Protein AF-A0A3C1RJN0-F1 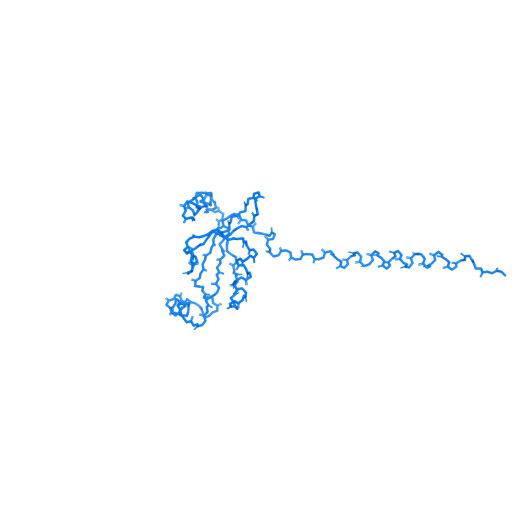(afdb_monomer)

Radius of gyration: 23.93 Å; Cα contacts (8 Å, |Δi|>4): 155; chains: 1; bounding box: 62×50×64 Å

Structure (mmCIF, N/CA/C/O backbone):
data_AF-A0A3C1RJN0-F1
#
_entry.id   AF-A0A3C1RJN0-F1
#
loop_
_atom_site.group_PDB
_atom_site.id
_atom_site.type_symbol
_atom_site.label_atom_id
_atom_site.label_alt_id
_atom_site.label_comp_id
_atom_site.label_asym_id
_atom_site.label_entity_id
_atom_site.label_seq_id
_atom_site.pdbx_PDB_ins_code
_atom_site.Cartn_x
_atom_site.Cartn_y
_atom_site.Cartn_z
_atom_site.occupancy
_atom_site.B_iso_or_equiv
_atom_site.auth_seq_id
_atom_site.auth_comp_id
_atom_site.auth_asym_id
_atom_site.auth_atom_id
_atom_site.pdbx_PDB_model_num
ATOM 1 N N . MET A 1 1 ? 39.553 -34.548 49.495 1.00 47.50 1 MET A N 1
ATOM 2 C CA . MET A 1 1 ? 39.745 -33.824 48.217 1.00 47.50 1 MET A CA 1
ATOM 3 C C . MET A 1 1 ? 38.687 -34.265 47.211 1.00 47.50 1 MET A C 1
ATOM 5 O O . MET A 1 1 ? 38.815 -35.346 46.658 1.00 47.50 1 MET A O 1
ATOM 9 N N . LYS A 1 2 ? 37.630 -33.475 46.990 1.00 53.75 2 LYS A N 1
ATOM 10 C CA . LYS 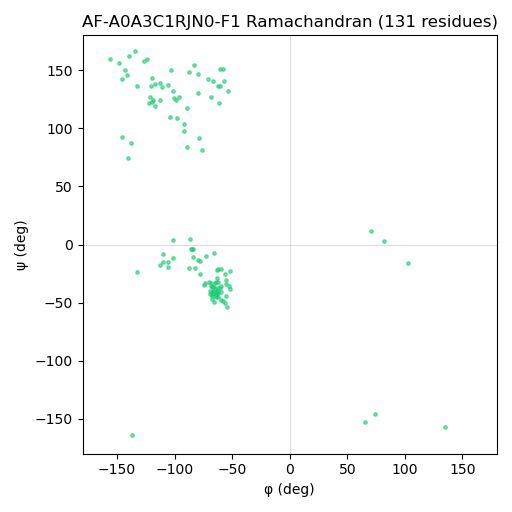A 1 2 ? 36.750 -33.618 45.816 1.00 53.75 2 LYS A CA 1
ATOM 11 C C . LYS A 1 2 ? 36.256 -32.234 45.374 1.00 53.75 2 LYS A C 1
ATOM 13 O O . LYS A 1 2 ? 35.245 -31.778 45.891 1.00 53.75 2 LYS A O 1
ATOM 18 N N . PRO A 1 3 ? 36.950 -31.573 44.433 1.00 50.47 3 PRO A N 1
ATOM 19 C CA . PRO A 1 3 ? 36.263 -30.588 43.610 1.00 50.47 3 PRO A CA 1
ATOM 20 C C . PRO A 1 3 ? 36.762 -30.674 42.163 1.00 50.47 3 PRO A C 1
ATOM 22 O O . PRO A 1 3 ? 37.553 -29.853 41.721 1.00 50.47 3 PRO A O 1
ATOM 25 N N . ILE A 1 4 ? 36.358 -31.708 41.422 1.00 56.69 4 ILE A N 1
ATOM 26 C CA . ILE A 1 4 ? 36.598 -31.754 39.962 1.00 56.69 4 ILE A CA 1
ATOM 27 C C . ILE A 1 4 ? 35.323 -32.165 39.202 1.00 56.69 4 ILE A C 1
ATOM 29 O O . ILE A 1 4 ? 35.141 -31.759 38.058 1.00 56.69 4 ILE A O 1
ATOM 33 N N . LEU A 1 5 ? 34.377 -32.862 39.847 1.00 51.31 5 LEU A N 1
ATOM 34 C CA . LEU A 1 5 ? 33.168 -33.372 39.184 1.00 51.31 5 LEU A CA 1
ATOM 35 C C . LEU A 1 5 ? 32.021 -32.343 39.040 1.00 51.31 5 LEU A C 1
ATOM 37 O O . LEU A 1 5 ? 31.176 -32.495 38.167 1.00 51.31 5 LEU A O 1
ATOM 41 N N . GLU A 1 6 ? 32.009 -31.262 39.828 1.00 53.03 6 GLU A N 1
ATOM 42 C CA . GLU A 1 6 ? 30.945 -30.232 39.798 1.00 53.03 6 GLU A CA 1
ATOM 43 C C . GLU A 1 6 ? 31.070 -29.250 38.612 1.00 53.03 6 GLU A C 1
ATOM 45 O O . GLU A 1 6 ? 30.080 -28.680 38.148 1.00 53.03 6 GLU A O 1
ATOM 50 N N . ARG A 1 7 ? 32.283 -29.059 38.069 1.00 55.66 7 ARG A N 1
ATOM 51 C CA . ARG A 1 7 ? 32.559 -28.024 37.052 1.00 55.66 7 ARG A CA 1
ATOM 52 C C . ARG A 1 7 ? 31.923 -28.332 35.690 1.00 55.66 7 ARG A C 1
ATOM 54 O O . ARG A 1 7 ? 31.514 -27.411 34.987 1.00 55.66 7 ARG A O 1
ATOM 61 N N . ASN A 1 8 ? 31.807 -29.614 35.332 1.00 61.16 8 ASN A N 1
ATOM 62 C CA . ASN A 1 8 ? 31.288 -30.036 34.026 1.00 61.16 8 ASN A CA 1
ATOM 63 C C . ASN A 1 8 ? 29.763 -29.860 33.926 1.00 61.16 8 ASN A C 1
ATOM 65 O O . ASN A 1 8 ? 29.247 -29.458 32.887 1.00 61.16 8 ASN A O 1
ATOM 69 N N . ASN A 1 9 ? 29.052 -30.069 35.038 1.00 67.44 9 ASN A N 1
ATOM 70 C CA . ASN A 1 9 ? 27.604 -29.880 35.111 1.00 67.44 9 ASN A CA 1
ATOM 71 C C . ASN A 1 9 ? 27.223 -28.396 35.108 1.00 67.44 9 ASN A C 1
ATOM 73 O O . ASN A 1 9 ? 26.192 -28.038 34.546 1.00 67.44 9 ASN A O 1
ATOM 77 N N . PHE A 1 10 ? 28.049 -27.525 35.701 1.00 80.94 10 PHE A N 1
ATOM 78 C CA . PHE A 1 10 ? 27.829 -26.079 35.660 1.00 80.94 10 PHE A CA 1
ATOM 79 C C . PHE A 1 10 ? 27.962 -25.528 34.234 1.00 80.94 10 PHE A C 1
ATOM 81 O O . PHE A 1 10 ? 27.052 -24.861 33.750 1.00 80.94 10 PHE A O 1
ATOM 88 N N . LEU A 1 11 ? 29.044 -25.873 33.527 1.00 82.00 11 LEU A N 1
ATOM 89 C CA . LEU A 1 11 ? 29.251 -25.446 32.138 1.00 82.00 11 LEU A CA 1
ATOM 90 C C . LEU A 1 11 ? 28.182 -26.010 31.194 1.00 82.00 11 LEU A C 1
ATOM 92 O O . LEU A 1 11 ? 27.675 -25.278 30.348 1.00 82.00 11 LEU A O 1
ATOM 96 N N . LEU A 1 12 ? 27.777 -27.272 31.380 1.00 82.31 12 LEU A N 1
ATOM 97 C CA . LEU A 1 12 ? 26.701 -27.880 30.597 1.00 82.31 12 LEU A CA 1
ATOM 98 C C . LEU A 1 12 ? 25.357 -27.173 30.828 1.00 82.31 12 LEU A C 1
ATOM 100 O O . LEU A 1 12 ? 24.643 -26.914 29.861 1.00 82.31 12 LEU A O 1
ATOM 104 N N . LYS A 1 13 ? 25.035 -26.805 32.080 1.00 84.38 13 LYS A N 1
ATOM 105 C CA . LYS A 1 13 ? 23.832 -26.026 32.434 1.00 84.38 13 LYS A CA 1
ATOM 106 C C . LYS A 1 13 ? 23.850 -24.623 31.830 1.00 84.38 13 LYS A C 1
ATOM 108 O O . LYS A 1 13 ? 22.830 -24.171 31.323 1.00 84.38 13 LYS A O 1
ATOM 113 N N . VAL A 1 14 ? 25.002 -23.950 31.835 1.00 87.94 14 VAL A N 1
ATOM 114 C CA . VAL A 1 14 ? 25.166 -22.639 31.184 1.00 87.94 14 VAL A CA 1
ATOM 115 C C . VAL A 1 14 ? 24.976 -22.759 29.671 1.00 87.94 14 VAL A C 1
ATOM 117 O O . VAL A 1 14 ? 24.276 -21.943 29.078 1.00 87.94 14 VAL A O 1
ATOM 120 N N . PHE A 1 15 ? 25.526 -23.803 29.046 1.00 87.31 15 PHE A N 1
ATOM 121 C CA . PHE A 1 15 ? 25.388 -24.028 27.607 1.00 87.31 15 PHE A CA 1
ATOM 122 C C . PHE A 1 15 ? 23.946 -24.371 27.206 1.00 87.31 15 PHE A C 1
ATOM 124 O O . PHE A 1 15 ? 23.435 -23.848 26.218 1.00 87.31 15 PHE A O 1
ATOM 131 N N . THR A 1 16 ? 23.256 -25.198 28.002 1.00 86.00 16 THR A N 1
ATOM 132 C CA . THR A 1 16 ? 21.828 -25.500 27.793 1.00 86.00 16 THR A CA 1
ATOM 133 C C . THR A 1 16 ? 20.944 -24.278 28.023 1.00 86.00 16 THR A C 1
ATOM 135 O O . THR A 1 16 ? 20.048 -24.036 27.221 1.00 86.00 16 THR A O 1
ATOM 138 N N . ALA A 1 17 ? 21.218 -23.460 29.044 1.00 87.75 17 ALA A N 1
ATOM 139 C CA . ALA A 1 17 ? 20.502 -22.205 29.272 1.00 87.75 17 ALA A CA 1
ATOM 140 C C . ALA A 1 17 ? 20.719 -21.198 28.130 1.00 87.75 17 ALA A C 1
ATOM 142 O O . ALA A 1 17 ? 19.764 -20.575 27.672 1.00 87.75 17 ALA A O 1
ATOM 143 N N . PHE A 1 18 ? 21.950 -21.075 27.624 1.00 87.69 18 PHE A N 1
ATOM 144 C CA . PHE A 1 18 ? 22.260 -20.225 26.475 1.00 87.69 18 PHE A CA 1
ATOM 145 C C . PHE A 1 18 ? 21.560 -20.717 25.203 1.00 87.69 18 PHE A C 1
ATOM 147 O O . PHE A 1 18 ? 20.934 -19.929 24.502 1.00 87.69 18 PHE A O 1
ATOM 154 N N . SER A 1 19 ? 21.587 -22.024 24.935 1.00 84.50 19 SER A N 1
ATOM 155 C CA . SER A 1 19 ? 20.870 -22.623 23.804 1.00 84.50 19 SER A CA 1
ATOM 156 C C . SER A 1 19 ? 19.356 -22.378 23.885 1.00 84.50 19 SER A C 1
ATOM 158 O O . SER A 1 19 ? 18.740 -22.013 22.882 1.00 84.50 19 SER A O 1
ATOM 160 N N . LEU A 1 20 ? 18.769 -22.482 25.082 1.00 84.25 20 LEU A N 1
ATOM 161 C CA . LEU A 1 20 ? 17.357 -22.179 25.322 1.00 84.25 20 LEU A CA 1
ATOM 162 C C . LEU A 1 20 ? 17.042 -20.681 25.143 1.00 84.25 20 LEU A C 1
ATOM 164 O O . LEU A 1 20 ? 15.996 -20.330 24.603 1.00 84.25 20 LEU A O 1
ATOM 168 N N . PHE A 1 21 ? 17.968 -19.800 25.530 1.00 83.56 21 PHE A N 1
ATOM 169 C CA . PHE A 1 21 ? 17.857 -18.353 25.333 1.00 83.56 21 PHE A CA 1
ATOM 170 C C . PHE A 1 21 ? 17.948 -17.94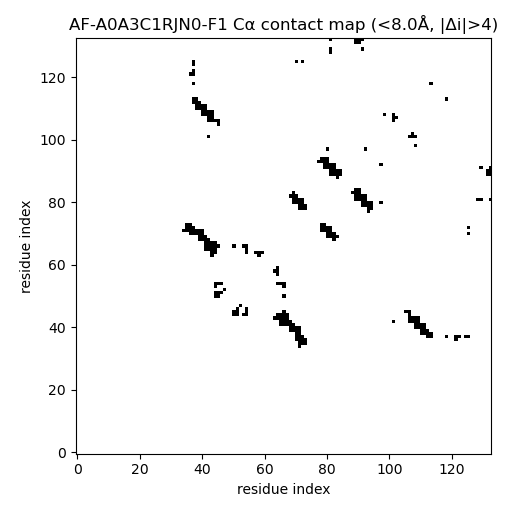3 23.851 1.00 83.56 21 PHE A C 1
ATOM 172 O O . PHE A 1 21 ? 17.242 -17.043 23.405 1.00 83.56 21 PHE A O 1
ATOM 179 N N . VAL A 1 22 ? 18.761 -18.632 23.047 1.00 83.38 22 VAL A N 1
ATOM 180 C CA . VAL A 1 22 ? 18.833 -18.391 21.594 1.00 83.38 22 VAL A CA 1
ATOM 181 C C . VAL A 1 22 ? 17.529 -18.809 20.899 1.00 83.38 22 VAL A C 1
ATOM 183 O O . VAL A 1 22 ? 17.071 -18.115 19.991 1.00 83.38 22 VAL A O 1
ATOM 186 N N . LEU A 1 23 ? 16.883 -19.891 21.351 1.00 78.31 23 LEU A N 1
ATOM 187 C CA . LEU A 1 23 ? 15.619 -20.378 20.778 1.00 78.31 23 LEU A CA 1
ATOM 188 C C . LEU A 1 23 ? 14.453 -19.385 20.941 1.00 78.31 23 LEU A C 1
ATOM 190 O O . LEU A 1 23 ? 13.617 -19.283 20.044 1.00 78.31 23 LEU A O 1
ATOM 194 N N . ILE A 1 24 ? 14.413 -18.602 22.026 1.00 74.38 24 ILE A N 1
ATOM 195 C CA . ILE A 1 24 ? 13.346 -17.606 22.258 1.00 74.38 24 ILE A CA 1
ATOM 196 C C . ILE A 1 24 ? 13.517 -16.306 21.449 1.00 74.38 24 ILE A C 1
ATOM 198 O O . ILE A 1 24 ? 12.560 -15.547 21.313 1.00 74.38 24 ILE A O 1
ATOM 202 N N . MET A 1 25 ? 14.689 -16.048 20.856 1.00 74.00 25 MET A N 1
ATOM 203 C CA . MET A 1 25 ? 14.931 -14.851 20.028 1.00 74.00 25 MET A CA 1
ATOM 204 C C . MET A 1 25 ? 14.519 -15.025 18.550 1.00 74.00 25 MET A C 1
ATOM 206 O O . MET A 1 25 ? 14.610 -14.075 17.769 1.00 74.00 25 MET A O 1
ATOM 210 N N . GLY A 1 26 ? 14.064 -16.218 18.143 1.00 67.12 26 GLY A N 1
ATOM 211 C CA . GLY A 1 26 ? 13.824 -16.576 16.738 1.00 67.12 26 GLY A CA 1
ATOM 212 C C . GLY A 1 26 ? 12.518 -16.068 16.107 1.00 67.12 26 GLY A C 1
ATOM 213 O O . GLY A 1 26 ? 12.382 -16.100 14.884 1.00 67.12 26 GLY A O 1
ATOM 214 N N . CYS A 1 27 ? 11.556 -15.568 16.886 1.00 57.53 27 CYS A N 1
ATOM 215 C CA . CYS A 1 27 ? 10.253 -15.158 16.352 1.00 57.53 27 CYS A CA 1
ATOM 216 C C . CYS A 1 27 ? 10.245 -13.689 15.901 1.00 57.53 27 CYS A C 1
ATOM 218 O O . CYS A 1 27 ? 9.781 -12.805 16.618 1.00 57.53 27 CYS A O 1
ATOM 220 N N . LYS A 1 28 ? 10.706 -13.415 14.675 1.00 59.53 28 LYS A N 1
ATOM 221 C CA . LYS A 1 28 ? 10.414 -12.143 13.990 1.00 59.53 28 LYS A CA 1
ATOM 222 C C . LYS A 1 28 ? 9.156 -12.301 13.135 1.00 59.53 28 LYS A C 1
ATOM 224 O O . LYS A 1 28 ? 9.229 -12.774 12.005 1.00 59.53 28 LYS A O 1
ATOM 229 N N . ASN A 1 29 ? 8.002 -11.879 13.654 1.00 55.56 29 ASN A N 1
ATOM 230 C CA . ASN A 1 29 ? 6.772 -11.789 12.864 1.00 55.56 29 ASN A CA 1
ATOM 231 C C . ASN A 1 29 ? 6.835 -10.556 11.946 1.00 55.56 29 ASN A C 1
ATOM 233 O O . ASN A 1 29 ? 6.333 -9.485 12.281 1.00 55.56 29 ASN A O 1
ATOM 237 N N . SER A 1 30 ? 7.512 -10.672 10.802 1.00 65.00 30 SER A N 1
ATOM 238 C CA . SER A 1 30 ? 7.493 -9.606 9.800 1.00 65.00 30 SER A CA 1
ATOM 239 C C . SER A 1 30 ? 6.187 -9.694 9.015 1.00 65.00 30 SER A C 1
ATOM 241 O O . SER A 1 30 ? 6.118 -10.382 7.995 1.00 65.00 30 SER A O 1
ATOM 243 N N . GLN A 1 31 ? 5.160 -8.976 9.482 1.00 69.25 31 GLN A N 1
ATOM 244 C CA . GLN A 1 31 ? 3.859 -8.830 8.804 1.00 69.25 31 GLN A CA 1
ATOM 245 C C . GLN A 1 31 ? 4.005 -8.383 7.333 1.00 69.25 31 GLN A C 1
ATOM 247 O O . GLN A 1 31 ? 3.145 -8.652 6.503 1.00 69.25 31 GLN A O 1
ATOM 252 N N . ILE A 1 32 ? 5.132 -7.751 6.996 1.00 80.62 32 ILE A N 1
ATOM 253 C CA . ILE A 1 32 ? 5.449 -7.181 5.683 1.00 80.62 32 ILE A CA 1
ATOM 254 C C . ILE A 1 32 ? 6.108 -8.220 4.744 1.00 80.62 32 ILE A C 1
ATOM 256 O O . ILE A 1 32 ? 6.093 -8.068 3.524 1.00 80.62 32 ILE A O 1
ATOM 260 N N . SER A 1 33 ? 6.677 -9.310 5.277 1.00 80.31 33 SER A N 1
ATOM 261 C CA . SER A 1 33 ? 7.470 -10.279 4.495 1.00 80.31 33 SER A CA 1
ATOM 262 C C . SER A 1 33 ? 6.685 -11.011 3.395 1.00 80.31 33 SER A C 1
ATOM 264 O O . SER A 1 33 ? 7.267 -11.356 2.366 1.00 80.31 33 SER A O 1
ATOM 266 N N . GLY A 1 34 ? 5.373 -11.196 3.580 1.00 89.75 34 GLY A N 1
ATOM 267 C CA . GLY A 1 34 ? 4.479 -11.864 2.626 1.00 89.75 34 GLY A CA 1
ATOM 268 C C . GLY A 1 34 ? 3.928 -10.976 1.502 1.00 89.75 34 GLY A C 1
ATOM 269 O O . GLY A 1 34 ? 3.219 -11.484 0.623 1.00 89.75 34 GLY A O 1
ATOM 270 N N . LEU A 1 35 ? 4.236 -9.673 1.522 1.00 94.75 35 LEU A N 1
ATOM 271 C CA . LEU A 1 35 ? 3.757 -8.725 0.518 1.00 94.75 35 LEU A CA 1
ATOM 272 C C . LEU A 1 35 ? 4.438 -8.937 -0.840 1.00 94.75 35 LEU A C 1
ATOM 274 O O . LEU A 1 35 ? 5.640 -9.222 -0.931 1.00 94.75 35 LEU A O 1
ATOM 278 N N . LYS A 1 36 ? 3.649 -8.761 -1.900 1.00 96.38 36 LYS A N 1
ATOM 279 C CA . LYS A 1 36 ? 4.061 -8.849 -3.302 1.00 96.38 36 LYS A CA 1
ATOM 280 C C . LYS A 1 36 ? 3.670 -7.580 -4.058 1.00 96.38 36 LYS A C 1
ATOM 282 O O . LYS A 1 36 ? 2.745 -6.873 -3.669 1.00 96.38 36 LYS A O 1
ATOM 287 N N . ASN A 1 37 ? 4.363 -7.338 -5.168 1.00 97.75 37 ASN A N 1
ATOM 288 C CA . ASN A 1 37 ? 3.998 -6.288 -6.117 1.00 97.75 37 ASN A CA 1
ATOM 289 C C . ASN A 1 37 ? 2.545 -6.444 -6.552 1.00 97.75 37 ASN A C 1
ATOM 291 O O . ASN A 1 37 ? 2.125 -7.546 -6.908 1.00 97.75 37 ASN A O 1
ATOM 295 N N . GLY A 1 38 ? 1.804 -5.340 -6.516 1.00 97.62 38 GLY A N 1
ATOM 296 C CA . GLY A 1 38 ? 0.392 -5.310 -6.879 1.00 97.62 38 GLY A CA 1
ATOM 297 C C . GLY A 1 38 ? -0.575 -5.762 -5.788 1.00 97.62 38 GLY A C 1
ATOM 298 O O . GLY A 1 38 ? -1.777 -5.805 -6.051 1.00 97.62 38 GLY A O 1
ATOM 299 N N . ASP A 1 39 ? -0.098 -6.089 -4.581 1.00 97.94 39 ASP A N 1
ATOM 300 C CA . ASP A 1 39 ? -0.994 -6.224 -3.432 1.00 97.94 39 ASP A CA 1
ATOM 301 C C . ASP A 1 39 ? -1.693 -4.887 -3.169 1.00 97.94 39 ASP A C 1
ATOM 303 O O . ASP A 1 39 ? -1.069 -3.826 -3.196 1.00 97.94 39 ASP A O 1
ATOM 307 N N . LEU A 1 40 ? -2.995 -4.946 -2.912 1.00 97.75 40 LEU A N 1
ATOM 308 C CA . LEU A 1 40 ? -3.826 -3.794 -2.597 1.00 97.75 40 LEU A CA 1
ATOM 309 C C . LEU A 1 40 ? -4.007 -3.707 -1.085 1.00 97.75 40 LEU A C 1
ATOM 311 O O . LEU A 1 40 ? -4.464 -4.657 -0.446 1.00 97.75 40 LEU A O 1
ATOM 315 N N . LEU A 1 41 ? -3.653 -2.558 -0.525 1.00 96.75 41 LEU A N 1
ATOM 316 C CA . LEU A 1 41 ? -3.809 -2.242 0.886 1.00 96.75 41 LEU A CA 1
ATOM 317 C C . LEU A 1 41 ? -5.082 -1.428 1.060 1.00 96.75 41 LEU A C 1
ATOM 319 O O . LEU A 1 41 ? -5.123 -0.270 0.662 1.00 96.75 41 LEU A O 1
ATOM 323 N N . PHE A 1 42 ? -6.106 -2.032 1.650 1.00 94.19 42 PHE A N 1
ATOM 324 C CA . PHE A 1 42 ? -7.361 -1.366 1.977 1.00 94.19 42 PHE A CA 1
ATOM 325 C C . PHE A 1 42 ? -7.334 -0.912 3.431 1.00 94.19 42 PHE A C 1
ATOM 327 O O . PHE A 1 42 ? -7.081 -1.719 4.328 1.00 94.19 42 PHE A O 1
ATOM 334 N N . VAL A 1 43 ? -7.602 0.366 3.667 1.00 92.88 43 VAL A N 1
ATOM 335 C CA . VAL A 1 43 ? -7.614 0.965 5.004 1.00 92.88 43 VAL A CA 1
ATOM 336 C C . VAL A 1 43 ? -9.052 1.111 5.468 1.00 92.88 43 VAL A C 1
ATOM 338 O O . VAL A 1 43 ? -9.907 1.551 4.703 1.00 92.88 43 VAL A O 1
ATOM 341 N N . THR A 1 44 ? -9.336 0.688 6.699 1.00 89.88 44 THR A N 1
ATOM 342 C CA . THR A 1 44 ? -10.691 0.775 7.252 1.00 89.88 44 THR A CA 1
ATOM 343 C C . THR A 1 44 ? -11.118 2.219 7.446 1.00 89.88 44 THR A C 1
ATOM 345 O O . THR A 1 44 ? -10.327 3.009 7.957 1.00 89.88 44 THR A O 1
ATOM 348 N N . ALA A 1 45 ? -12.376 2.535 7.149 1.00 85.19 45 ALA A N 1
ATOM 349 C CA . ALA A 1 45 ? -12.906 3.870 7.392 1.00 85.19 45 ALA A CA 1
ATOM 350 C C . ALA A 1 45 ? -12.865 4.257 8.882 1.00 85.19 45 ALA A C 1
ATOM 352 O O . ALA A 1 45 ? -12.956 3.413 9.775 1.00 85.19 45 ALA A O 1
ATOM 353 N N . LYS A 1 46 ? -12.735 5.556 9.133 1.00 81.31 46 LYS A N 1
ATOM 354 C CA . LYS A 1 46 ? -13.007 6.202 10.414 1.00 81.31 46 LYS A CA 1
ATOM 355 C C . LYS A 1 46 ? -14.503 6.473 10.512 1.00 81.31 46 LYS A C 1
ATOM 357 O O . LYS A 1 46 ? -15.170 6.731 9.515 1.00 81.31 46 LYS A O 1
ATOM 362 N N . GLU A 1 47 ? -14.994 6.548 11.739 1.00 71.44 47 GLU A N 1
ATOM 363 C CA . GLU A 1 47 ? -16.401 6.860 12.013 1.00 71.44 47 GLU A CA 1
ATOM 364 C C . GLU A 1 47 ? -16.765 8.337 11.754 1.00 71.44 47 GLU A C 1
ATOM 366 O O . GLU A 1 47 ? -17.933 8.713 11.799 1.00 71.44 47 GLU A O 1
ATOM 371 N N . THR A 1 48 ? -15.782 9.214 11.508 1.00 73.12 48 THR A N 1
ATOM 372 C CA . THR A 1 48 ? -15.989 10.671 11.457 1.00 73.12 48 THR A CA 1
ATOM 373 C C . THR A 1 48 ? -15.306 11.342 10.261 1.00 73.12 48 THR A C 1
ATOM 375 O O . THR A 1 48 ? -14.462 10.764 9.571 1.00 73.12 48 THR A O 1
ATOM 378 N N . GLY A 1 49 ? -15.685 12.598 9.999 1.00 81.88 49 GLY A N 1
ATOM 379 C CA . GLY A 1 49 ? -15.119 13.416 8.925 1.00 81.88 49 GLY A CA 1
ATOM 380 C C . GLY A 1 49 ? -15.427 12.881 7.523 1.00 81.88 49 GLY A C 1
ATOM 381 O O . GLY A 1 49 ? -16.434 12.210 7.303 1.00 81.88 49 GLY A O 1
ATOM 382 N N . LEU A 1 50 ? -14.546 13.182 6.562 1.00 77.62 50 LEU A N 1
ATOM 383 C CA . LEU A 1 50 ? -14.696 12.725 5.173 1.00 77.62 50 LEU A CA 1
ATOM 384 C C . LEU A 1 50 ? -14.730 11.192 5.071 1.00 77.62 50 LEU A C 1
ATOM 386 O O . LEU A 1 50 ? -15.484 10.641 4.278 1.00 77.62 50 LEU A O 1
ATOM 390 N N . SER A 1 51 ? -13.954 10.518 5.914 1.00 75.50 51 SER A N 1
ATOM 391 C CA . SER A 1 51 ? -13.909 9.060 5.991 1.00 75.50 51 SER A CA 1
ATOM 392 C C . SER A 1 51 ? -15.257 8.458 6.410 1.00 75.50 51 SER A C 1
ATOM 394 O O . SER A 1 51 ? -15.771 7.570 5.731 1.00 75.50 51 SER A O 1
ATOM 396 N N . GLY A 1 52 ? -15.902 9.028 7.437 1.00 74.31 52 GLY A N 1
ATOM 397 C CA . GLY A 1 52 ? -17.256 8.633 7.838 1.00 74.31 52 GLY A CA 1
ATOM 398 C C . GLY A 1 52 ? -18.296 8.894 6.744 1.00 74.31 52 GLY A C 1
ATOM 399 O O . GLY A 1 52 ? -19.172 8.067 6.505 1.00 74.31 52 GLY A O 1
ATOM 400 N N . ALA A 1 53 ? -18.171 10.001 6.004 1.00 79.50 53 ALA A N 1
ATOM 401 C CA . ALA A 1 53 ? -19.053 10.281 4.871 1.00 79.50 53 ALA A CA 1
ATOM 402 C C . ALA A 1 53 ? -18.893 9.255 3.732 1.00 79.50 53 ALA A C 1
ATOM 404 O O . ALA A 1 53 ? -19.895 8.807 3.176 1.00 79.50 53 ALA A O 1
ATOM 405 N N . ILE A 1 54 ? -17.655 8.850 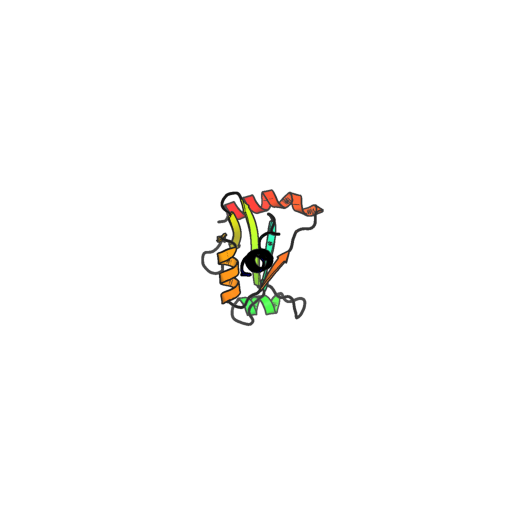3.412 1.00 76.25 54 ILE A N 1
ATOM 406 C CA . ILE A 1 54 ? -17.372 7.797 2.424 1.00 76.25 54 ILE A CA 1
ATOM 407 C C . ILE A 1 54 ? -17.944 6.458 2.898 1.00 76.25 54 ILE A C 1
ATOM 409 O O . ILE A 1 54 ? -18.599 5.767 2.115 1.00 76.25 54 ILE A O 1
ATOM 413 N N . ASN A 1 55 ? -17.756 6.106 4.173 1.00 78.38 55 ASN A N 1
ATOM 414 C CA . ASN A 1 55 ? -18.319 4.888 4.753 1.00 78.38 55 ASN A CA 1
ATOM 415 C C . ASN A 1 55 ? -19.840 4.825 4.550 1.00 78.38 55 ASN A C 1
ATOM 417 O O . ASN A 1 55 ? -20.343 3.883 3.940 1.00 78.38 55 ASN A O 1
ATOM 421 N N . ASN A 1 56 ? -20.552 5.877 4.960 1.00 74.88 56 ASN A N 1
ATOM 422 C CA . ASN A 1 56 ? -22.016 5.929 4.935 1.00 74.88 56 ASN A CA 1
ATOM 423 C C . ASN A 1 56 ? -22.631 5.672 3.550 1.00 74.88 56 ASN A C 1
ATOM 425 O O . ASN A 1 56 ? -23.782 5.250 3.466 1.00 74.88 56 ASN A O 1
ATOM 429 N N . VAL A 1 57 ? -21.890 5.932 2.467 1.00 82.12 57 VAL A N 1
ATOM 430 C CA . VAL A 1 57 ? -22.381 5.757 1.089 1.00 82.12 57 VAL A CA 1
ATOM 431 C C . VAL A 1 57 ? -21.812 4.528 0.376 1.00 82.12 57 VAL A C 1
ATOM 433 O O . VAL A 1 57 ? -22.344 4.128 -0.658 1.00 82.12 57 VAL A O 1
ATOM 436 N N . THR A 1 58 ? -20.738 3.922 0.890 1.00 77.19 58 THR A N 1
ATOM 437 C CA . THR A 1 58 ? -20.055 2.787 0.239 1.00 77.19 58 THR A CA 1
ATOM 438 C C . THR A 1 58 ? -20.234 1.456 0.965 1.00 77.19 58 THR A C 1
ATOM 440 O O . THR A 1 58 ? -19.978 0.402 0.373 1.00 77.19 58 THR A O 1
ATOM 443 N N . GLN A 1 59 ? -20.687 1.476 2.219 1.00 72.50 59 GLN A N 1
ATOM 444 C CA . GLN A 1 59 ? -20.829 0.285 3.045 1.00 72.50 59 GLN A CA 1
ATOM 445 C C . GLN A 1 59 ? -21.815 -0.718 2.427 1.00 72.50 59 GLN A C 1
ATOM 447 O O . GLN A 1 59 ? -22.985 -0.423 2.197 1.00 72.50 59 GLN A O 1
ATOM 452 N N . LYS A 1 60 ? -21.336 -1.943 2.175 1.00 70.62 60 LYS A N 1
ATOM 453 C CA . LYS A 1 60 ? -22.170 -3.076 1.724 1.00 70.62 60 LYS A CA 1
ATOM 454 C C . LYS A 1 60 ? -22.428 -4.109 2.822 1.00 70.62 60 LYS A C 1
ATOM 456 O O . LYS A 1 60 ? -23.339 -4.919 2.689 1.00 70.62 60 LYS A O 1
ATOM 461 N N . GLN A 1 61 ? -21.605 -4.116 3.871 1.00 63.66 61 GLN A N 1
ATOM 462 C CA . GLN A 1 61 ? -21.691 -5.013 5.024 1.00 63.66 61 GLN A CA 1
ATOM 463 C C . GLN A 1 61 ? -21.238 -4.253 6.276 1.00 63.66 61 GLN A C 1
ATOM 465 O O . GLN A 1 61 ? -20.274 -3.491 6.201 1.00 63.66 61 GLN A O 1
ATOM 470 N N . GLU A 1 62 ? -21.886 -4.488 7.422 1.00 62.62 62 GLU A N 1
ATOM 471 C CA . GLU A 1 62 ? -21.612 -3.760 8.676 1.00 62.62 62 GLU A CA 1
ATOM 472 C C . GLU A 1 62 ? -20.127 -3.774 9.079 1.00 62.62 62 GLU A C 1
ATOM 474 O O . GLU A 1 62 ? -19.601 -2.768 9.540 1.00 62.62 62 GLU A O 1
ATOM 479 N N . ASN A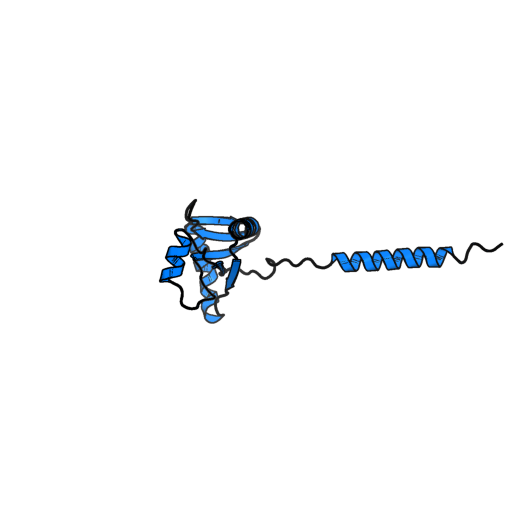 1 63 ? -19.416 -4.878 8.825 1.00 60.56 63 ASN A N 1
ATOM 480 C CA . ASN A 1 63 ? -18.078 -5.115 9.379 1.00 60.56 63 ASN A CA 1
ATOM 481 C C . ASN A 1 63 ? -16.908 -4.864 8.410 1.00 60.56 63 ASN A C 1
ATOM 483 O O . ASN A 1 63 ? -15.757 -5.133 8.765 1.00 60.56 63 ASN A O 1
ATOM 487 N N . ALA A 1 64 ? -17.169 -4.385 7.191 1.00 63.66 64 ALA A N 1
ATOM 488 C CA . ALA A 1 64 ? -16.133 -4.152 6.185 1.00 63.66 64 ALA A CA 1
ATOM 489 C C . ALA A 1 64 ? -16.375 -2.830 5.449 1.00 63.66 64 ALA A C 1
ATOM 491 O O . ALA A 1 64 ? -17.004 -2.797 4.391 1.00 63.66 64 ALA A O 1
ATOM 492 N N . SER A 1 65 ? -15.854 -1.747 6.024 1.00 82.69 65 SER A N 1
ATOM 493 C CA . SER A 1 65 ? -15.814 -0.434 5.388 1.00 82.69 65 SER A CA 1
ATOM 494 C C . SER A 1 65 ? -14.384 0.025 5.170 1.00 82.69 65 SER A C 1
ATOM 496 O O . SER A 1 65 ? -13.545 -0.136 6.058 1.00 82.69 65 SER A O 1
ATOM 498 N N . PHE A 1 66 ? -14.127 0.604 4.000 1.00 87.94 66 PHE A N 1
ATOM 499 C CA . PHE A 1 66 ? -12.828 1.118 3.595 1.00 87.94 66 PHE A CA 1
ATOM 500 C C . PHE A 1 66 ? -12.988 2.515 3.003 1.00 87.94 66 PHE A C 1
ATOM 502 O O . PHE A 1 66 ? -13.882 2.742 2.192 1.00 87.94 66 PHE A O 1
ATOM 509 N N . ASP A 1 67 ? -12.109 3.433 3.381 1.00 87.75 67 ASP A N 1
ATOM 510 C CA . ASP A 1 67 ? -12.104 4.816 2.891 1.00 87.75 67 ASP A CA 1
ATOM 511 C C . ASP A 1 67 ? -10.885 5.136 2.022 1.00 87.75 67 ASP A C 1
ATOM 513 O O . ASP A 1 67 ? -10.887 6.127 1.294 1.00 87.75 67 ASP A O 1
ATOM 517 N N . HIS A 1 68 ? -9.845 4.303 2.102 1.00 92.56 68 HIS A N 1
ATOM 518 C CA . HIS A 1 68 ? -8.572 4.542 1.444 1.00 92.56 68 HIS A CA 1
ATOM 519 C C . HIS A 1 68 ? -7.943 3.249 0.919 1.00 92.56 68 HIS A C 1
ATOM 521 O O . HIS A 1 68 ? -8.138 2.157 1.462 1.00 92.56 68 HIS A O 1
ATOM 527 N N . ILE A 1 69 ? -7.175 3.381 -0.163 1.00 94.94 69 ILE A N 1
ATOM 528 C CA . ILE A 1 69 ? -6.496 2.273 -0.834 1.00 94.94 69 ILE A CA 1
ATOM 529 C C . ILE A 1 69 ? -5.105 2.690 -1.323 1.00 94.94 69 ILE A C 1
ATOM 531 O O . ILE A 1 69 ? -4.890 3.827 -1.744 1.00 94.94 69 ILE A O 1
ATOM 535 N N . GLY A 1 70 ? -4.158 1.755 -1.297 1.00 96.88 70 GLY A N 1
ATOM 536 C CA . GLY A 1 70 ? -2.853 1.885 -1.946 1.00 96.88 70 GLY A CA 1
ATOM 537 C C . GLY A 1 70 ? -2.416 0.586 -2.617 1.00 96.88 70 GLY A C 1
ATOM 538 O O . GLY A 1 70 ? -2.940 -0.483 -2.302 1.00 96.88 70 GLY A O 1
ATOM 539 N N . ILE A 1 71 ? -1.452 0.671 -3.533 1.00 98.00 71 ILE A N 1
ATOM 540 C CA . ILE A 1 71 ? -0.846 -0.491 -4.198 1.00 98.00 71 ILE A CA 1
ATOM 541 C C . ILE A 1 71 ? 0.603 -0.671 -3.736 1.00 98.00 71 ILE A C 1
ATOM 543 O O . ILE A 1 71 ? 1.357 0.295 -3.626 1.00 98.00 71 ILE A O 1
ATOM 547 N N . VAL A 1 72 ? 0.985 -1.911 -3.431 1.00 98.19 72 VAL A N 1
ATOM 548 C CA . VAL A 1 72 ? 2.335 -2.251 -2.977 1.00 98.19 72 VAL A CA 1
ATOM 549 C C . VAL A 1 72 ? 3.290 -2.331 -4.157 1.00 98.19 72 VAL A C 1
ATOM 551 O O . VAL A 1 72 ? 3.064 -3.075 -5.117 1.00 98.19 72 VAL A O 1
ATOM 554 N N . GLU A 1 73 ? 4.418 -1.651 -4.004 1.00 97.56 73 GLU A N 1
ATOM 555 C CA . GLU A 1 73 ? 5.587 -1.763 -4.858 1.00 97.56 73 GLU A CA 1
ATOM 556 C C . GLU A 1 73 ? 6.795 -2.184 -4.011 1.00 97.56 73 GLU A C 1
ATOM 558 O O . GLU A 1 73 ? 7.121 -1.590 -2.989 1.00 97.56 73 GLU A O 1
ATOM 563 N N . LYS A 1 74 ? 7.467 -3.249 -4.423 1.00 95.75 74 LYS A N 1
ATOM 564 C CA . LYS A 1 74 ? 8.646 -3.835 -3.800 1.00 95.75 74 LYS A CA 1
ATOM 565 C C . LYS A 1 74 ? 9.758 -3.853 -4.834 1.00 95.75 74 LYS A C 1
ATOM 567 O O . LYS A 1 74 ? 9.636 -4.482 -5.888 1.00 95.75 74 LYS A O 1
ATOM 572 N N . GLY A 1 75 ? 10.852 -3.193 -4.483 1.00 90.75 75 GLY A N 1
ATOM 573 C CA . GLY A 1 75 ? 12.0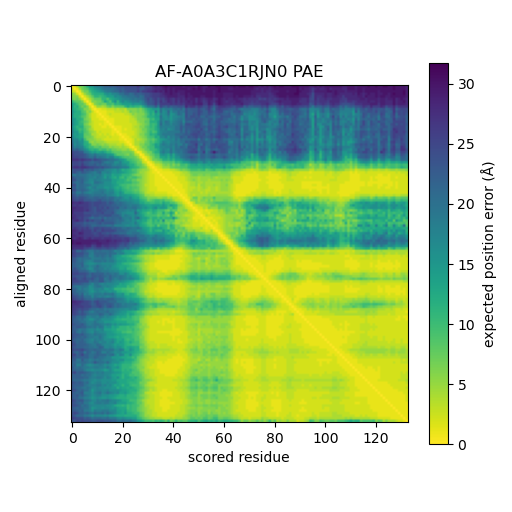35 -3.044 -5.315 1.00 90.75 75 GLY A CA 1
ATOM 574 C C . GLY A 1 75 ? 13.318 -3.250 -4.517 1.00 90.75 75 GLY A C 1
ATOM 575 O O . GLY A 1 75 ? 13.308 -3.793 -3.410 1.00 90.75 75 GLY A O 1
ATOM 576 N N . LYS A 1 76 ? 14.439 -2.811 -5.095 1.00 88.81 76 LYS A N 1
ATOM 577 C CA . LYS A 1 76 ? 15.751 -2.835 -4.428 1.00 88.81 76 LYS A CA 1
ATOM 578 C C . LYS A 1 76 ? 15.810 -1.852 -3.259 1.00 88.81 76 LYS A C 1
ATOM 580 O O . LYS A 1 76 ? 16.438 -2.152 -2.250 1.00 88.81 76 LYS A O 1
ATOM 585 N N . ASP A 1 77 ? 15.107 -0.732 -3.391 1.00 88.88 77 ASP A N 1
ATOM 586 C CA . ASP A 1 77 ? 15.152 0.388 -2.447 1.00 88.88 77 ASP A CA 1
ATOM 587 C C . ASP A 1 77 ? 14.205 0.210 -1.252 1.00 88.88 77 ASP A C 1
ATOM 589 O O . ASP A 1 77 ? 14.201 1.021 -0.331 1.00 88.88 77 ASP A O 1
ATOM 593 N N . GLY A 1 78 ? 13.410 -0.866 -1.242 1.00 94.00 78 GLY A N 1
ATOM 594 C CA . GLY A 1 78 ? 12.506 -1.191 -0.146 1.00 94.00 78 GLY A CA 1
ATOM 595 C C . GLY A 1 78 ? 11.116 -1.607 -0.608 1.00 94.00 78 GLY A C 1
ATOM 596 O O . GLY A 1 78 ? 10.917 -2.104 -1.719 1.00 94.00 78 GLY A O 1
ATOM 597 N N . ILE A 1 79 ? 10.158 -1.449 0.304 1.00 96.88 79 ILE A N 1
ATOM 598 C CA . ILE A 1 79 ? 8.739 -1.714 0.071 1.00 96.88 79 ILE A CA 1
ATOM 599 C C . ILE A 1 79 ? 7.995 -0.404 0.286 1.00 96.88 79 ILE A C 1
ATOM 601 O O . ILE A 1 79 ? 8.077 0.203 1.357 1.00 96.88 79 ILE A O 1
ATOM 605 N N . PHE A 1 80 ? 7.254 -0.006 -0.732 1.00 97.56 80 PHE A N 1
ATOM 606 C CA . PHE A 1 80 ? 6.533 1.245 -0.814 1.00 97.56 80 PHE A CA 1
ATOM 607 C C . PHE A 1 80 ? 5.054 0.993 -1.083 1.00 97.56 80 PHE A C 1
ATOM 609 O O . PHE A 1 80 ? 4.644 -0.067 -1.563 1.00 97.56 80 PHE A O 1
ATOM 616 N N . VAL A 1 81 ? 4.259 2.002 -0.761 1.00 97.75 81 VAL A N 1
ATOM 617 C CA . VAL A 1 81 ? 2.846 2.096 -1.091 1.00 97.75 81 VAL A CA 1
ATOM 618 C C . VAL A 1 81 ? 2.686 3.295 -2.009 1.00 97.75 81 VAL A C 1
ATOM 620 O O . VAL A 1 81 ? 3.009 4.417 -1.618 1.00 97.75 81 VAL A O 1
ATOM 623 N N . LEU A 1 82 ? 2.198 3.056 -3.221 1.00 97.88 82 LEU A N 1
ATOM 624 C CA . LEU A 1 82 ? 1.770 4.110 -4.135 1.00 97.88 82 LEU A CA 1
ATOM 625 C C . LEU A 1 82 ? 0.291 4.382 -3.844 1.00 97.88 82 LEU A C 1
ATOM 627 O O . LEU A 1 82 ? -0.542 3.475 -3.946 1.00 97.88 82 LEU A O 1
ATOM 631 N N . HIS A 1 83 ? -0.040 5.595 -3.407 1.00 97.25 83 HIS A N 1
ATOM 632 C CA . HIS A 1 83 ? -1.411 5.959 -3.044 1.00 97.25 83 HIS A CA 1
ATOM 633 C C . HIS A 1 83 ? -1.657 7.465 -3.145 1.00 97.25 83 HIS A C 1
ATOM 635 O O . HIS A 1 83 ? -0.729 8.263 -3.072 1.00 97.25 83 HIS A O 1
ATOM 641 N N . ALA A 1 84 ? -2.927 7.858 -3.256 1.00 95.12 84 ALA A N 1
ATOM 642 C CA . ALA A 1 84 ? -3.337 9.255 -3.171 1.00 95.12 84 ALA A CA 1
ATOM 643 C C . ALA A 1 84 ? -3.702 9.608 -1.724 1.00 95.12 84 ALA A C 1
ATOM 645 O O . ALA A 1 84 ? -4.755 9.214 -1.231 1.00 95.12 84 ALA A O 1
ATOM 646 N N . ALA A 1 85 ? -2.829 10.321 -1.021 1.00 89.81 85 ALA A N 1
ATOM 647 C CA . ALA A 1 85 ? -3.101 10.777 0.333 1.00 89.81 85 ALA A CA 1
ATOM 648 C C . ALA A 1 85 ? -3.995 12.031 0.337 1.00 89.81 85 ALA A C 1
ATOM 650 O O . ALA A 1 85 ? -3.826 12.911 -0.514 1.00 89.81 85 ALA A O 1
ATOM 651 N N . PRO A 1 86 ? -4.878 12.195 1.345 1.00 81.75 86 PRO A N 1
AT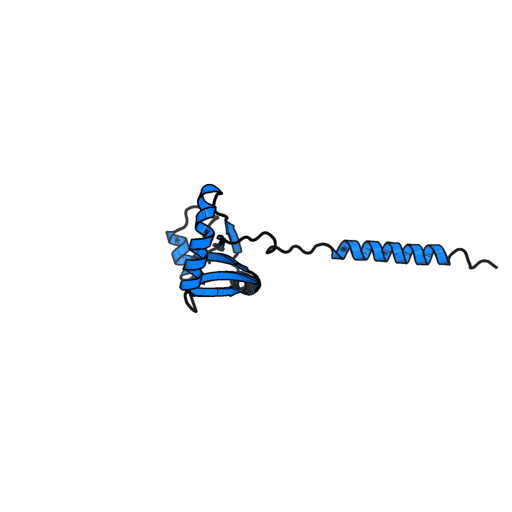OM 652 C CA . PRO A 1 86 ? -5.673 13.416 1.509 1.00 81.75 86 PRO A CA 1
ATOM 653 C C . PRO A 1 86 ? -4.822 14.691 1.591 1.00 81.75 86 PRO A C 1
ATOM 655 O O . PRO A 1 86 ? -5.255 15.767 1.187 1.00 81.75 86 PRO A O 1
ATOM 658 N N . LYS A 1 87 ? -3.597 14.569 2.117 1.00 83.12 87 LYS A N 1
ATOM 659 C CA . LYS A 1 87 ? -2.595 15.632 2.180 1.00 83.12 87 LYS A CA 1
ATOM 660 C C . LYS A 1 87 ? -1.361 15.173 1.411 1.00 83.12 87 LYS A C 1
ATOM 662 O O . LYS A 1 87 ? -0.793 14.150 1.764 1.00 83.12 87 LYS A O 1
ATOM 667 N N . GLY A 1 88 ? -0.951 15.938 0.402 1.00 84.25 88 GLY A N 1
ATOM 668 C CA . GLY A 1 88 ? 0.196 15.608 -0.457 1.00 84.25 88 GLY A CA 1
ATOM 669 C C . GLY A 1 88 ? -0.184 15.046 -1.828 1.00 84.25 88 GLY A C 1
ATOM 670 O O . GLY A 1 88 ? 0.633 15.103 -2.735 1.00 84.25 88 GLY A O 1
ATOM 671 N N . GLY A 1 89 ? -1.435 14.609 -2.022 1.00 92.50 89 GLY A N 1
ATOM 672 C CA . GLY A 1 89 ? -1.889 14.075 -3.305 1.00 92.50 89 GLY A CA 1
ATOM 673 C C . GLY A 1 89 ? -1.325 12.680 -3.568 1.00 92.50 89 GLY A C 1
ATOM 674 O O . GLY A 1 89 ? -1.190 11.877 -2.647 1.00 92.50 89 GLY A O 1
ATOM 675 N N . SER A 1 90 ? -1.048 12.368 -4.831 1.00 95.50 90 SER A N 1
ATOM 676 C CA . SER A 1 90 ? -0.429 11.096 -5.210 1.00 95.50 90 SER A CA 1
ATOM 677 C C . SER A 1 90 ? 1.014 11.045 -4.718 1.00 95.50 90 SER A C 1
ATOM 679 O O . SER A 1 90 ? 1.779 11.972 -4.956 1.00 95.50 90 SER A O 1
ATOM 681 N N . GLN A 1 91 ? 1.368 9.991 -3.988 1.00 95.62 91 GLN A N 1
ATOM 682 C CA . GLN A 1 91 ? 2.667 9.878 -3.339 1.00 95.62 91 GLN A CA 1
ATOM 683 C C . GLN A 1 91 ? 3.152 8.425 -3.236 1.00 95.62 91 GLN A C 1
ATOM 685 O O . GLN A 1 91 ? 2.360 7.476 -3.196 1.00 95.62 91 GLN A O 1
ATOM 690 N N . LYS A 1 92 ? 4.478 8.270 -3.135 1.00 96.62 92 LYS A N 1
ATOM 691 C CA . LYS A 1 92 ? 5.185 7.020 -2.822 1.00 96.62 92 LYS A CA 1
ATOM 692 C C . LYS A 1 92 ? 5.655 7.064 -1.370 1.00 96.62 92 LYS A C 1
ATOM 694 O O . LYS A 1 92 ? 6.552 7.831 -1.033 1.00 96.62 92 LYS A O 1
ATOM 699 N N . GLN A 1 93 ? 5.046 6.252 -0.509 1.00 96.69 93 GLN A N 1
ATOM 700 C CA . GLN A 1 93 ? 5.329 6.225 0.931 1.00 96.69 93 GLN A CA 1
ATOM 701 C C . GLN A 1 93 ? 5.994 4.904 1.337 1.00 96.69 93 GLN A C 1
ATOM 703 O O . GLN A 1 93 ? 5.590 3.842 0.867 1.00 96.69 93 GLN A O 1
ATOM 708 N N . GLU A 1 94 ? 6.998 4.929 2.224 1.00 96.88 94 GLU A N 1
ATOM 709 C CA . GLU A 1 94 ? 7.578 3.691 2.768 1.00 96.88 94 GLU A CA 1
ATOM 710 C C . GLU A 1 94 ? 6.502 2.914 3.549 1.00 96.88 94 GLU A C 1
ATOM 712 O O . GLU A 1 94 ? 5.757 3.491 4.344 1.00 96.88 94 GLU A O 1
ATOM 717 N N . ILE A 1 95 ? 6.418 1.590 3.364 1.00 96.31 95 ILE A N 1
ATOM 718 C CA . ILE A 1 95 ? 5.357 0.764 3.970 1.00 96.31 95 ILE A CA 1
ATOM 719 C C . ILE A 1 95 ? 5.286 0.907 5.495 1.00 96.31 95 ILE A C 1
ATOM 721 O O . ILE A 1 95 ? 4.206 0.859 6.079 1.00 96.31 95 ILE A O 1
ATOM 725 N N . LYS A 1 96 ? 6.432 1.096 6.157 1.00 94.69 96 LYS A N 1
ATOM 726 C CA . LYS A 1 96 ? 6.491 1.253 7.613 1.00 94.69 96 LYS A CA 1
ATOM 727 C C . LYS A 1 96 ? 5.842 2.555 8.057 1.00 94.69 96 LYS A C 1
ATOM 729 O O . LYS A 1 96 ? 5.091 2.542 9.029 1.00 94.69 96 LYS A O 1
ATOM 734 N N . ASP A 1 97 ? 6.103 3.640 7.337 1.00 95.50 97 ASP A N 1
ATOM 735 C CA . ASP A 1 97 ? 5.502 4.939 7.617 1.00 95.50 97 ASP A CA 1
ATOM 736 C C . ASP A 1 97 ? 4.011 4.923 7.295 1.00 95.50 97 ASP A C 1
ATOM 738 O O . ASP A 1 97 ? 3.214 5.350 8.124 1.00 95.50 97 ASP A O 1
ATOM 742 N N . PHE A 1 98 ? 3.620 4.314 6.170 1.00 95.62 98 PHE A N 1
ATOM 743 C CA . PHE A 1 98 ? 2.213 4.151 5.807 1.00 95.62 98 PHE A CA 1
ATOM 744 C C . PHE A 1 98 ? 1.426 3.423 6.907 1.00 95.62 98 PHE A C 1
ATOM 746 O O . PHE A 1 98 ? 0.396 3.919 7.365 1.00 95.62 98 PHE A O 1
ATOM 753 N N . LEU A 1 99 ? 1.926 2.271 7.375 1.00 94.69 99 LEU A N 1
ATOM 754 C CA . LEU A 1 99 ? 1.292 1.490 8.444 1.00 94.69 99 LEU A CA 1
ATOM 755 C C . LEU A 1 99 ? 1.282 2.238 9.781 1.00 94.69 99 LEU A C 1
ATOM 757 O O . LEU A 1 99 ? 0.300 2.169 10.521 1.00 94.69 99 LEU A O 1
ATOM 761 N N . LYS A 1 100 ? 2.362 2.962 10.094 1.00 94.56 100 LYS A N 1
ATOM 762 C CA . LYS A 1 100 ? 2.453 3.791 11.297 1.00 94.56 100 LYS A CA 1
ATOM 763 C C . LYS A 1 100 ? 1.412 4.905 11.276 1.00 94.56 100 LYS A C 1
ATOM 765 O O . LYS A 1 100 ? 0.788 5.153 12.303 1.00 94.56 100 LYS A O 1
ATOM 770 N N . ASP A 1 101 ? 1.211 5.556 10.137 1.00 93.25 101 ASP A N 1
ATOM 771 C CA . ASP A 1 101 ? 0.225 6.624 9.998 1.00 93.25 101 ASP A CA 1
ATOM 772 C C . ASP A 1 101 ? -1.203 6.087 10.120 1.00 93.25 101 ASP A C 1
ATOM 774 O O . ASP A 1 101 ? -1.971 6.633 10.907 1.00 93.25 101 ASP A O 1
ATOM 778 N N . GLN A 1 102 ? -1.527 4.954 9.482 1.00 92.69 102 GLN A N 1
ATOM 779 C CA . GLN A 1 102 ? -2.849 4.329 9.648 1.00 92.69 102 GLN A CA 1
ATOM 780 C C . GLN A 1 102 ? -3.095 3.907 11.105 1.00 92.69 102 GLN A C 1
ATOM 782 O O . GLN A 1 102 ? -4.174 4.127 11.654 1.00 92.69 102 GLN A O 1
ATOM 787 N N . SER A 1 103 ? -2.074 3.354 11.768 1.00 91.81 103 SER A N 1
ATOM 788 C CA . SER A 1 103 ? -2.175 2.936 13.168 1.00 91.81 103 SER A CA 1
ATOM 789 C C . SER A 1 103 ? -2.370 4.107 14.133 1.00 91.81 103 SER A C 1
ATOM 791 O O . SER A 1 103 ? -3.088 3.937 15.117 1.00 91.81 103 SER A O 1
ATOM 793 N N . LYS A 1 104 ? -1.751 5.275 13.895 1.00 91.31 104 LYS A N 1
ATOM 794 C CA . LYS A 1 104 ? -1.974 6.483 14.720 1.00 91.31 104 LYS A CA 1
ATOM 795 C C . LYS A 1 104 ? -3.426 6.947 14.661 1.00 91.31 104 LYS A C 1
ATOM 797 O O . LYS A 1 104 ? -3.941 7.469 15.641 1.00 91.31 104 LYS A O 1
ATOM 802 N N . GLU A 1 105 ? -4.067 6.733 13.520 1.00 86.94 105 GLU A N 1
ATOM 803 C CA . GLU A 1 105 ? -5.460 7.087 13.266 1.00 86.94 105 GLU A CA 1
ATOM 804 C C . GLU A 1 105 ? -6.448 5.986 13.698 1.00 86.94 105 GLU A C 1
ATOM 806 O O . GLU A 1 105 ? -7.647 6.096 13.449 1.00 86.94 105 GLU A O 1
ATOM 811 N N . GLY A 1 106 ? -5.962 4.910 14.333 1.00 89.19 106 GLY A N 1
ATOM 812 C CA . GLY A 1 106 ? -6.784 3.782 14.782 1.00 89.19 106 GLY A CA 1
ATOM 813 C C . GLY A 1 106 ? -7.327 2.906 13.647 1.00 89.19 106 GLY A C 1
ATOM 814 O O . GLY A 1 106 ? -8.184 2.056 13.885 1.00 89.19 106 GLY A O 1
ATOM 815 N N . GLN A 1 107 ? -6.838 3.091 12.420 1.00 90.19 107 GLN A N 1
ATOM 816 C CA . GLN A 1 107 ? -7.293 2.358 11.244 1.00 90.19 107 GLN A CA 1
ATOM 817 C C . GLN A 1 107 ? -6.514 1.049 11.077 1.00 90.19 107 GLN A C 1
ATOM 819 O O . GLN A 1 107 ? -5.333 0.936 11.414 1.00 90.19 107 GLN A O 1
ATOM 824 N N . ARG A 1 108 ? -7.182 0.034 10.526 1.00 91.19 108 ARG A N 1
ATOM 825 C CA . ARG A 1 108 ? -6.579 -1.261 10.191 1.00 91.19 108 ARG A CA 1
ATOM 826 C C . ARG A 1 108 ? -6.332 -1.344 8.693 1.00 91.19 108 ARG A C 1
ATOM 828 O O . ARG A 1 108 ? -7.090 -0.783 7.907 1.00 91.19 108 ARG A O 1
ATOM 835 N N . VAL A 1 109 ? -5.301 -2.092 8.307 1.00 93.50 109 VAL A N 1
ATOM 836 C CA . VAL A 1 109 ? -4.952 -2.327 6.902 1.00 93.50 109 VAL A CA 1
ATOM 837 C C . VAL A 1 109 ? -5.187 -3.790 6.553 1.00 93.50 109 VAL A C 1
ATOM 839 O O . VAL A 1 109 ? -4.641 -4.686 7.195 1.00 93.50 109 VAL A O 1
ATOM 842 N N . MET A 1 110 ? -5.999 -4.023 5.528 1.00 92.94 110 MET A N 1
ATOM 843 C CA . MET A 1 110 ? -6.301 -5.338 4.973 1.00 92.94 110 MET A CA 1
ATOM 844 C C . MET A 1 110 ? -5.573 -5.504 3.640 1.00 92.94 110 MET A C 1
ATOM 846 O O . MET A 1 110 ? -5.567 -4.591 2.816 1.00 92.94 110 MET A O 1
ATOM 850 N N . VAL A 1 111 ? -4.980 -6.675 3.414 1.00 95.31 111 VAL A N 1
ATOM 851 C CA . VAL A 1 111 ? -4.258 -6.980 2.172 1.00 95.31 111 VAL A CA 1
ATOM 852 C C . VAL A 1 111 ? -5.142 -7.816 1.261 1.00 95.31 111 VAL A C 1
ATOM 854 O O . VAL A 1 111 ? -5.595 -8.893 1.646 1.00 95.31 111 VAL A O 1
ATOM 857 N N . TYR A 1 112 ? -5.325 -7.352 0.031 1.00 95.38 112 TYR A N 1
ATOM 858 C CA . TYR A 1 112 ? -5.987 -8.097 -1.029 1.00 95.38 112 TYR A CA 1
ATOM 859 C C . TYR A 1 112 ? -5.030 -8.308 -2.193 1.00 95.38 112 TYR A C 1
ATOM 861 O O . TYR A 1 112 ? -4.243 -7.434 -2.544 1.00 95.38 112 TYR A O 1
ATOM 869 N N . ARG A 1 113 ? -5.119 -9.478 -2.820 1.00 96.56 113 ARG A N 1
ATOM 870 C CA . ARG A 1 113 ? -4.324 -9.823 -3.997 1.00 96.56 113 ARG A CA 1
ATOM 871 C C . ARG A 1 113 ? -5.252 -10.142 -5.152 1.00 96.56 113 ARG A C 1
ATOM 873 O O . ARG A 1 113 ? -6.239 -10.857 -4.978 1.00 96.56 113 ARG A O 1
ATOM 880 N N . LEU A 1 114 ? -4.913 -9.633 -6.332 1.00 97.00 114 LEU A N 1
ATOM 881 C CA . LEU A 1 114 ? -5.624 -9.980 -7.555 1.00 97.00 114 LEU A CA 1
ATOM 882 C C . LEU A 1 114 ? -5.602 -11.496 -7.777 1.00 97.00 114 LEU A C 1
ATOM 884 O O . LEU A 1 114 ? -4.582 -12.162 -7.557 1.00 97.00 114 LEU A O 1
ATOM 888 N N . LYS A 1 115 ? -6.729 -12.032 -8.257 1.00 97.56 115 LYS A N 1
ATOM 889 C CA . LYS A 1 115 ? -6.793 -13.422 -8.716 1.00 97.56 115 LYS A CA 1
ATOM 890 C C . LYS A 1 115 ? -5.770 -13.647 -9.826 1.00 97.56 115 LYS A C 1
ATOM 892 O O . LYS A 1 115 ? -5.431 -12.715 -10.560 1.00 97.56 115 LYS A O 1
ATOM 897 N N . SER A 1 116 ? -5.285 -14.877 -9.938 1.00 97.44 116 SER A N 1
ATOM 898 C CA . SER A 1 116 ? -4.189 -15.241 -10.836 1.00 97.44 116 SER A CA 1
ATOM 899 C C . SER A 1 116 ? -4.415 -14.780 -12.279 1.00 97.44 116 SER A C 1
ATOM 901 O O . SER A 1 116 ? -3.482 -14.287 -12.906 1.00 97.44 116 SER A O 1
ATOM 903 N N . GLU A 1 117 ? -5.650 -14.846 -12.787 1.00 97.88 117 GLU A N 1
ATOM 904 C CA . GLU A 1 117 ? -5.995 -14.432 -14.152 1.00 97.88 117 GLU A CA 1
ATOM 905 C C . GLU A 1 117 ? -5.778 -12.931 -14.439 1.00 97.88 117 GLU A C 1
ATOM 907 O O . GLU A 1 117 ? -5.574 -12.546 -15.594 1.00 97.88 117 GLU A O 1
ATOM 912 N N . TYR A 1 118 ? -5.753 -12.087 -13.402 1.00 97.44 118 TYR A N 1
ATOM 913 C CA . TYR A 1 118 ? -5.553 -10.638 -13.519 1.00 97.44 118 TYR A CA 1
ATOM 914 C C . TYR A 1 118 ? -4.127 -10.191 -13.181 1.00 97.44 118 TYR A C 1
ATOM 916 O O . TYR A 1 118 ? -3.763 -9.061 -13.482 1.00 97.44 118 TYR A O 1
ATOM 924 N N . GLN A 1 119 ? -3.276 -11.048 -12.608 1.00 97.50 119 GLN A N 1
ATOM 925 C CA . GLN A 1 119 ? -1.945 -10.628 -12.139 1.00 97.50 119 GLN A CA 1
ATOM 926 C C . GLN A 1 119 ? -1.020 -10.121 -13.257 1.00 97.50 119 GLN A C 1
ATOM 928 O O . GLN A 1 119 ? -0.111 -9.338 -12.993 1.00 97.50 119 GLN A O 1
ATOM 933 N N . LYS A 1 120 ? -1.287 -10.481 -14.519 1.00 97.75 120 LYS A N 1
ATOM 934 C CA . LYS A 1 120 ? -0.564 -9.951 -15.686 1.00 97.75 120 LYS A CA 1
ATOM 935 C C . LYS A 1 120 ? -0.665 -8.429 -15.851 1.00 97.75 120 LYS A C 1
ATOM 937 O O . LYS A 1 120 ? 0.181 -7.854 -16.523 1.00 97.75 120 LYS A O 1
ATOM 942 N N . SER A 1 121 ? -1.673 -7.776 -15.2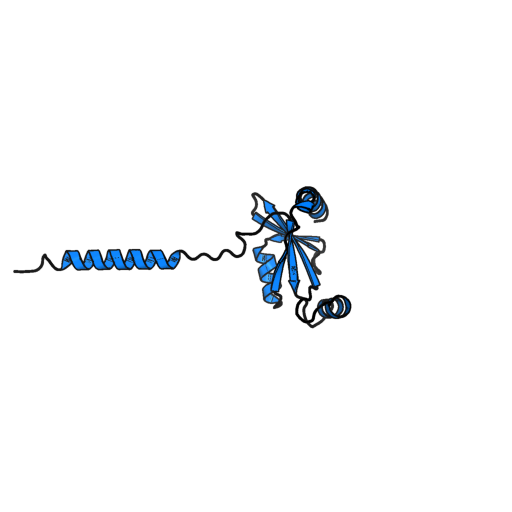63 1.00 97.62 121 SER A N 1
ATOM 943 C CA . SER A 1 121 ? -1.830 -6.317 -15.334 1.00 97.62 121 SER A CA 1
ATOM 944 C C . SER A 1 121 ? -1.009 -5.564 -14.286 1.00 97.62 121 SER A C 1
ATOM 946 O O . SER A 1 121 ? -0.926 -4.339 -14.353 1.00 97.62 121 SER A O 1
ATOM 948 N N . ILE A 1 122 ? -0.424 -6.264 -13.305 1.00 98.25 122 ILE A N 1
ATOM 949 C CA . ILE A 1 122 ? 0.303 -5.642 -12.190 1.00 98.25 122 ILE A CA 1
ATOM 950 C C . ILE A 1 122 ? 1.481 -4.787 -12.674 1.00 98.25 122 ILE A C 1
ATOM 952 O O . ILE A 1 122 ? 1.560 -3.644 -12.230 1.00 98.25 122 ILE A O 1
ATOM 956 N N . PRO A 1 123 ? 2.364 -5.254 -13.584 1.00 97.94 123 PRO A N 1
ATOM 957 C CA . PRO A 1 123 ? 3.500 -4.445 -14.021 1.00 97.94 123 PRO A CA 1
ATOM 958 C C . PRO A 1 123 ? 3.070 -3.106 -14.632 1.00 97.94 123 PRO A C 1
ATOM 960 O O . PRO A 1 123 ? 3.532 -2.061 -14.188 1.00 97.94 123 PRO A O 1
ATOM 963 N N . SER A 1 124 ? 2.108 -3.124 -15.562 1.00 98.06 124 SER A N 1
ATOM 964 C CA . SER A 1 124 ? 1.581 -1.901 -16.184 1.00 98.06 124 SER A CA 1
ATOM 965 C C . SER A 1 124 ? 0.845 -0.994 -15.194 1.00 98.06 124 SER A C 1
ATOM 967 O O . SER A 1 124 ? 0.871 0.224 -15.333 1.00 98.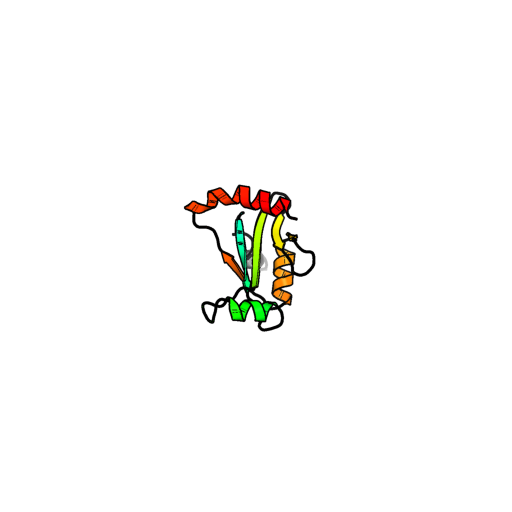06 124 SER A O 1
ATOM 969 N N . ALA A 1 125 ? 0.171 -1.570 -14.192 1.00 97.31 125 ALA A N 1
ATOM 970 C CA . ALA A 1 125 ? -0.516 -0.793 -13.165 1.00 97.31 125 ALA A CA 1
ATOM 971 C C . ALA A 1 125 ? 0.477 -0.071 -12.245 1.00 97.31 125 ALA A C 1
ATOM 973 O O . ALA A 1 125 ? 0.243 1.083 -11.898 1.00 97.31 125 ALA A O 1
ATOM 974 N N . LEU A 1 126 ? 1.583 -0.729 -11.883 1.00 97.75 126 LEU A N 1
ATOM 975 C CA . LEU A 1 126 ? 2.648 -0.122 -11.087 1.00 97.75 126 LEU A CA 1
ATOM 976 C C . LEU A 1 126 ? 3.372 0.974 -11.862 1.00 97.75 126 LEU A C 1
ATOM 978 O O . LEU A 1 126 ? 3.491 2.074 -11.342 1.00 97.75 126 LEU A O 1
ATOM 982 N N . GLU A 1 127 ? 3.749 0.721 -13.117 1.00 97.62 127 GLU A N 1
ATOM 983 C CA . GLU A 1 127 ? 4.349 1.742 -13.988 1.00 97.62 127 GLU A CA 1
ATOM 984 C C . GLU A 1 127 ? 3.442 2.974 -14.096 1.00 97.62 127 GLU A C 1
ATOM 986 O O . GLU A 1 127 ? 3.887 4.115 -13.962 1.00 97.62 127 GLU A O 1
ATOM 991 N N . LYS A 1 128 ? 2.134 2.751 -14.278 1.00 97.56 128 LYS A N 1
ATOM 992 C CA . LYS A 1 128 ? 1.178 3.852 -14.349 1.00 97.56 128 LYS A CA 1
ATOM 993 C C . LYS A 1 128 ? 1.040 4.597 -13.022 1.00 97.56 128 LYS A C 1
ATOM 995 O O . LYS A 1 128 ? 0.935 5.818 -13.042 1.00 97.56 128 LYS A O 1
ATOM 1000 N N . ALA A 1 129 ? 1.007 3.887 -11.897 1.00 96.00 129 ALA A N 1
ATOM 1001 C CA . ALA A 1 129 ? 0.913 4.498 -10.576 1.00 96.00 129 ALA A CA 1
ATOM 1002 C C . ALA A 1 129 ? 2.168 5.319 -10.242 1.00 96.00 129 ALA A C 1
ATOM 1004 O O . ALA A 1 129 ? 2.038 6.441 -9.764 1.00 96.00 129 ALA A O 1
ATOM 1005 N N . GLU A 1 130 ? 3.362 4.811 -10.559 1.00 95.00 130 GLU A N 1
ATOM 1006 C CA . GLU A 1 130 ? 4.615 5.559 -10.407 1.00 95.00 130 GLU A CA 1
ATOM 1007 C C . GLU A 1 130 ? 4.621 6.834 -11.253 1.00 95.00 130 GLU A C 1
ATOM 1009 O O . GLU A 1 130 ? 5.067 7.871 -10.778 1.00 95.00 130 GLU A O 1
ATOM 1014 N N . SER A 1 131 ? 4.051 6.805 -12.464 1.00 96.69 131 SER A N 1
ATOM 1015 C CA . SER A 1 131 ? 3.948 7.994 -13.324 1.00 96.69 131 SER A CA 1
ATOM 1016 C C . SER A 1 131 ? 3.039 9.098 -12.762 1.00 96.69 131 SER A C 1
ATOM 1018 O O . SER A 1 131 ? 2.873 10.130 -13.416 1.00 96.69 131 SER A O 1
ATOM 1020 N N . MET A 1 132 ? 2.323 8.836 -11.669 1.00 93.38 132 MET A N 1
ATOM 1021 C CA . MET A 1 132 ? 1.362 9.756 -11.061 1.00 93.38 132 MET A CA 1
ATOM 1022 C C . MET A 1 132 ? 1.850 10.295 -9.718 1.00 93.38 132 MET A C 1
ATOM 1024 O O . MET A 1 132 ? 1.166 11.147 -9.161 1.00 93.38 132 MET A O 1
ATOM 1028 N N . VAL A 1 133 ? 2.959 9.781 -9.184 1.00 85.69 133 VAL A N 1
ATOM 1029 C CA . VAL A 1 133 ? 3.634 10.290 -7.978 1.00 85.69 133 VAL A CA 1
ATOM 1030 C C . VAL A 1 133 ? 4.468 11.516 -8.333 1.00 85.69 133 VAL A C 1
ATOM 1032 O O . VAL A 1 133 ? 4.435 12.478 -7.538 1.00 85.69 133 VAL A O 1
#

Mean predicted aligned error: 10.23 Å

Foldseek 3Di:
DDDDVVPVVVVVVVVVVVVVVVVVVPDDPPVCPPDDQFKKKFKAFDCDDPSVVQQVPPDPDPPDHGRFMWTWDQDPVAIWTFGQDPPPGTDTGHPVVVCVVSVVVVIDIDIDHDDPVCVVCRVVVVVVSVVRD

Solvent-accessible surface area (backbone atoms only — not comparable to full-atom values): 7839 Å² total; per-residue (Å²): 143,88,88,71,78,65,62,60,58,52,54,50,50,52,51,51,51,49,54,55,55,56,62,73,71,67,79,74,86,58,85,68,74,82,67,49,69,52,28,33,40,38,28,36,40,47,91,54,70,73,31,20,57,45,26,76,77,64,55,86,47,98,90,60,42,58,57,49,62,29,35,30,42,68,60,94,92,46,51,31,30,45,31,68,40,98,74,84,41,43,37,78,38,50,44,68,56,52,53,50,53,38,48,76,72,73,35,53,77,45,83,46,69,69,57,78,92,55,50,81,50,35,66,62,50,49,57,54,51,60,76,59,79

Nearest PDB structures (foldseek):
  5mbv-assembly1_D  TM=5.619E-01  e=7.357E-01  Escherichia coli
  6hw2-assembly1_A  TM=2.756E-01  e=1.427E+00  Rattus norvegicus
  3jbr-assembly1_B  TM=3.014E-01  e=1.515E+00  Rattus norvegicus
  8e0e-assembly1_A  TM=2.548E-01  e=6.829E+00  Rattus norvegicus
  6jp5-assembly1_B  TM=2.934E-01  e=8.181E+00  Oryctolagus cuniculus

pLDDT: mean 85.58, std 13.23, range [47.5, 98.25]

Secondary structure (DSSP, 8-state):
---SSHHHHHHHHHHHHHHHHHHHT-----TTTT--TT-EEEEEPPSSHHHHHHHHHH-SSTT--EEEEEEEEEETTEEEEEEEETTTEEEEEEHHHHHHHHHHTT--EEEE---GGGGGGHHHHHHHHHTT-

Sequence (133 aa):
MKPILERNNFLLKVFTAFSLFVLIMGCKNSQISGLKNGDLLFVTAKETGLSGAINNVTQKQENASFDHIGIVEKGKDGIFVLHAAPKGGSQKQEIKDFLKDQSKEGQRVMVYRLKSEYQKSIPSALEKAESMV